Protein AF-A0A9X4KT72-F1 (afdb_monomer_lite)

InterPro domains:
  IPR009875 PilZ domain [PF07238] (14-93)

pLDDT: mean 83.98, std 10.97, range [52.91, 96.25]

Sequence (96 aa):
MISIYQWEQAGSFAGQNADAVLNDVSEDGLQVATTIPLEKDMFVVIHFQQDTSLPPMTARIIRIERKEGLFHYGCLLSGLALYQRLQLKEYIESHA

Organism: NCBI:txid1457232

Radius of gyration: 12.97 Å; chains: 1; bounding box: 27×31×34 Å

Secondary structure (DSSP, 8-state):
-EEEEEEETTTEEEEEEE--EEEEE-SSEEEEEESS---TT-EEEE-PPTT--PPPEEEEEEEEEEETTEEEEEEEEPS--HHHHHHHHHHHHHH-

Structure (mmCIF, N/CA/C/O backbone):
data_AF-A0A9X4KT72-F1
#
_entry.id   AF-A0A9X4KT72-F1
#
loop_
_atom_site.group_PDB
_atom_site.id
_atom_site.type_symbol
_atom_site.label_atom_id
_atom_site.label_alt_id
_atom_site.label_comp_id
_atom_site.label_asym_id
_atom_site.label_entity_id
_atom_site.label_seq_id
_atom_site.pdbx_PDB_ins_code
_atom_site.Cartn_x
_atom_site.Cartn_y
_atom_site.Cartn_z
_atom_site.occupancy
_atom_site.B_iso_or_equiv
_atom_site.auth_seq_id
_atom_site.auth_comp_id
_atom_site.auth_asym_id
_atom_site.auth_atom_id
_atom_site.pdbx_PDB_model_num
ATOM 1 N N . MET A 1 1 ? -9.167 1.808 -4.247 1.00 73.88 1 MET A N 1
ATOM 2 C CA . MET A 1 1 ? -8.663 1.380 -5.573 1.00 73.88 1 MET A CA 1
ATOM 3 C C . MET A 1 1 ? -7.148 1.380 -5.494 1.00 73.88 1 MET A C 1
AT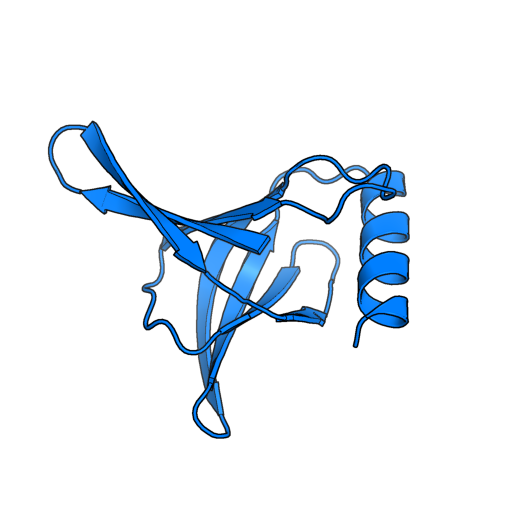OM 5 O O . MET A 1 1 ? -6.601 2.337 -4.961 1.00 73.88 1 MET A O 1
ATOM 9 N N . ILE A 1 2 ? -6.453 0.350 -5.972 1.00 74.75 2 ILE A N 1
ATOM 10 C CA . ILE A 1 2 ? -4.987 0.410 -6.052 1.00 74.75 2 ILE A CA 1
ATOM 11 C C . ILE A 1 2 ? -4.555 0.679 -7.490 1.00 74.75 2 ILE A C 1
ATOM 13 O O . ILE A 1 2 ? -5.173 0.203 -8.439 1.00 74.75 2 ILE A O 1
ATOM 17 N N . SER A 1 3 ? -3.495 1.458 -7.643 1.00 74.25 3 SER A N 1
ATOM 18 C CA . SER A 1 3 ? -2.794 1.654 -8.904 1.00 74.25 3 SER A CA 1
ATOM 19 C C . SER A 1 3 ? -1.485 0.883 -8.827 1.00 74.25 3 SER A C 1
ATOM 21 O O . SER A 1 3 ? -0.713 1.020 -7.880 1.00 74.25 3 SER A O 1
ATOM 23 N N . ILE A 1 4 ? -1.245 0.031 -9.807 1.00 70.81 4 ILE A N 1
ATOM 24 C CA . ILE A 1 4 ? -0.077 -0.837 -9.870 1.00 70.81 4 ILE A CA 1
ATOM 25 C C . ILE A 1 4 ? 0.827 -0.277 -10.953 1.00 70.81 4 ILE A C 1
ATOM 27 O O . ILE A 1 4 ? 0.371 -0.095 -12.082 1.00 70.81 4 ILE A O 1
ATOM 31 N N . TYR A 1 5 ? 2.090 -0.030 -10.617 1.00 69.88 5 TYR A N 1
ATOM 32 C CA . TYR A 1 5 ? 3.074 0.474 -11.564 1.00 69.88 5 TYR A CA 1
ATOM 33 C C . TYR A 1 5 ? 4.108 -0.606 -11.859 1.00 69.88 5 TYR A C 1
ATOM 35 O O . TYR A 1 5 ? 4.837 -1.057 -10.970 1.00 69.88 5 TYR A O 1
ATOM 43 N N . GLN A 1 6 ? 4.177 -1.000 -13.128 1.00 65.62 6 GLN A N 1
ATOM 44 C CA . GLN A 1 6 ? 5.242 -1.843 -13.642 1.00 65.62 6 GLN A CA 1
ATOM 45 C C . GLN A 1 6 ? 6.365 -0.971 -14.195 1.00 65.62 6 GLN A C 1
ATOM 47 O O . GLN A 1 6 ? 6.129 -0.051 -14.980 1.00 65.62 6 GLN A O 1
ATOM 52 N N . TRP A 1 7 ? 7.594 -1.276 -13.777 1.00 64.12 7 TRP A N 1
ATOM 53 C CA . TRP A 1 7 ? 8.781 -0.746 -14.433 1.00 64.12 7 TRP A CA 1
ATOM 54 C C . TRP A 1 7 ? 8.951 -1.455 -15.774 1.00 64.12 7 TRP A C 1
ATOM 56 O O . TRP A 1 7 ? 9.336 -2.624 -15.819 1.00 64.12 7 TRP A O 1
ATOM 66 N N . GLU A 1 8 ? 8.677 -0.745 -16.864 1.00 58.00 8 GLU A N 1
ATOM 67 C CA . GLU A 1 8 ? 9.080 -1.164 -18.200 1.00 58.00 8 GLU A CA 1
ATOM 68 C C . GLU A 1 8 ? 10.410 -0.475 -18.539 1.00 58.00 8 GLU A C 1
ATOM 70 O O . GLU A 1 8 ? 10.675 0.665 -18.143 1.00 58.00 8 GLU A O 1
ATOM 75 N N . GLN A 1 9 ? 11.313 -1.184 -19.221 1.00 54.06 9 GLN A N 1
ATOM 76 C CA . GLN A 1 9 ? 12.606 -0.616 -19.610 1.00 54.06 9 GLN A CA 1
ATOM 77 C C . GLN A 1 9 ? 12.434 0.709 -20.386 1.00 54.06 9 GLN A C 1
ATOM 79 O O . GLN A 1 9 ? 11.421 0.941 -21.038 1.00 54.06 9 GLN A O 1
ATOM 84 N N . ALA A 1 10 ? 13.462 1.566 -20.329 1.00 56.66 10 ALA A N 1
ATOM 85 C CA . ALA A 1 10 ? 13.521 2.895 -20.959 1.00 56.66 10 ALA A CA 1
ATOM 86 C C . ALA A 1 10 ? 12.625 3.992 -20.337 1.00 56.66 10 ALA A C 1
ATOM 88 O O . ALA A 1 10 ? 12.286 4.965 -21.006 1.00 56.66 10 ALA A O 1
ATOM 89 N N . GLY A 1 11 ? 12.303 3.885 -19.042 1.00 54.56 11 GLY A N 1
ATOM 90 C CA . GLY A 1 11 ? 11.630 4.962 -18.300 1.00 54.56 11 GLY A CA 1
ATOM 91 C C . GLY A 1 11 ? 10.135 5.090 -18.599 1.00 54.56 11 GLY A C 1
ATOM 92 O O . GLY A 1 11 ? 9.537 6.117 -18.281 1.00 54.56 11 GLY A O 1
ATOM 93 N N . SER A 1 12 ? 9.539 4.058 -19.201 1.00 52.91 12 SER A N 1
ATOM 94 C CA . SER A 1 12 ? 8.094 3.946 -19.370 1.00 52.91 12 SER A CA 1
ATOM 95 C C . SER A 1 12 ? 7.484 3.285 -18.134 1.00 52.91 12 SER A C 1
ATOM 97 O O . SER A 1 12 ? 7.959 2.249 -17.667 1.00 52.91 12 SER A O 1
ATOM 99 N N . PHE A 1 13 ? 6.430 3.892 -17.594 1.00 59.16 13 PHE A N 1
ATOM 100 C CA . PHE A 1 13 ? 5.622 3.307 -16.530 1.00 59.16 13 PHE A CA 1
ATOM 101 C C . PHE A 1 13 ? 4.290 2.863 -17.122 1.00 59.16 13 PHE A C 1
ATOM 103 O O . PHE A 1 13 ? 3.485 3.703 -17.529 1.00 59.16 13 PHE A O 1
ATOM 110 N N . ALA A 1 14 ? 4.035 1.556 -17.129 1.00 64.00 14 ALA A N 1
ATOM 111 C CA . ALA A 1 14 ? 2.701 1.033 -17.388 1.00 64.00 14 ALA A CA 1
ATOM 112 C C . ALA A 1 14 ? 1.948 0.960 -16.054 1.00 64.00 14 ALA A C 1
ATOM 114 O O . ALA A 1 14 ? 2.296 0.190 -15.155 1.00 64.00 14 ALA A O 1
ATOM 115 N N . GLY A 1 15 ? 0.951 1.833 -15.906 1.00 68.19 15 GLY A N 1
ATOM 116 C CA . GLY A 1 15 ? 0.058 1.864 -14.756 1.00 68.19 15 GLY A CA 1
ATOM 117 C C . GLY A 1 15 ? -1.261 1.179 -15.086 1.00 68.19 15 GLY A C 1
ATOM 118 O O . GLY A 1 15 ? -1.903 1.541 -16.071 1.00 68.19 15 GLY A O 1
ATOM 119 N N . GLN A 1 16 ? -1.698 0.238 -14.252 1.00 78.19 16 GLN A N 1
ATOM 120 C CA . GLN A 1 16 ? -3.065 -0.283 -14.310 1.00 78.19 16 GLN A CA 1
ATOM 121 C C . GLN A 1 16 ? -3.754 -0.146 -12.956 1.00 78.19 16 GLN A C 1
ATOM 123 O O . GLN A 1 16 ? -3.132 -0.315 -11.906 1.00 78.19 16 GLN A O 1
ATOM 128 N N . ASN A 1 17 ? -5.046 0.170 -12.983 1.00 81.88 17 ASN A N 1
ATOM 129 C CA . ASN A 1 17 ? -5.864 0.169 -11.779 1.00 81.88 17 ASN A CA 1
ATOM 130 C C . ASN A 1 17 ? -6.387 -1.237 -11.517 1.00 81.88 17 ASN A C 1
ATOM 132 O O . ASN A 1 17 ? -6.730 -1.967 -12.447 1.00 81.88 17 ASN A O 1
ATOM 136 N N . ALA A 1 18 ? -6.456 -1.590 -10.244 1.00 82.00 18 ALA A N 1
ATOM 137 C CA . ALA A 1 18 ? -6.929 -2.880 -9.800 1.00 82.00 18 ALA A CA 1
ATOM 138 C C . ALA A 1 18 ? -7.694 -2.763 -8.491 1.00 82.00 18 ALA A C 1
ATOM 140 O O . ALA A 1 18 ? -7.426 -1.891 -7.653 1.00 82.00 18 ALA A O 1
ATOM 141 N N . ASP A 1 19 ? -8.603 -3.707 -8.302 1.00 85.06 19 ASP A N 1
ATOM 142 C CA . ASP A 1 19 ? -9.174 -3.961 -6.996 1.00 85.06 19 ASP A CA 1
ATOM 143 C C . ASP A 1 19 ? -8.196 -4.790 -6.169 1.00 85.06 19 ASP A C 1
ATOM 145 O O . ASP A 1 19 ? -7.567 -5.746 -6.643 1.00 85.06 19 ASP A O 1
ATOM 149 N N . ALA A 1 20 ? -8.049 -4.383 -4.917 1.00 87.06 20 ALA A N 1
ATOM 150 C CA . ALA A 1 20 ? -7.258 -5.088 -3.936 1.00 87.06 20 ALA A CA 1
ATOM 151 C C . ALA A 1 20 ? -7.803 -4.834 -2.540 1.00 87.06 20 ALA A C 1
ATOM 153 O O . ALA A 1 20 ? -8.398 -3.788 -2.271 1.00 87.06 20 ALA A O 1
ATOM 154 N N . VAL A 1 21 ? -7.538 -5.791 -1.662 1.00 89.25 21 VAL A N 1
ATOM 155 C CA . VAL A 1 21 ? -7.870 -5.726 -0.244 1.00 89.25 21 VAL A CA 1
ATOM 156 C C . VAL A 1 21 ? -6.584 -5.504 0.541 1.00 89.25 21 VAL A C 1
ATOM 158 O O . VAL A 1 21 ? -5.545 -6.092 0.230 1.00 89.25 21 VAL A O 1
ATOM 161 N N . LEU A 1 22 ? -6.640 -4.627 1.538 1.00 90.62 22 LEU A N 1
ATOM 162 C CA . LEU A 1 22 ? -5.565 -4.451 2.506 1.00 90.62 22 LEU A CA 1
ATOM 163 C C . LEU A 1 22 ? -5.897 -5.314 3.719 1.00 90.62 22 LEU A C 1
ATOM 165 O O . LEU A 1 22 ? -6.931 -5.098 4.335 1.00 90.62 22 LEU A O 1
ATOM 169 N N . ASN A 1 23 ? -5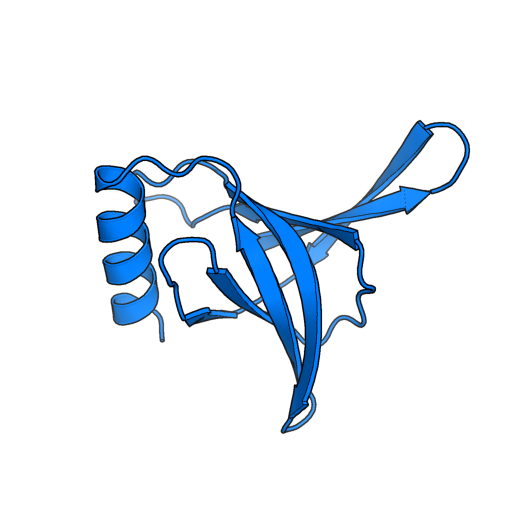.047 -6.285 4.044 1.00 87.50 23 ASN A N 1
ATOM 170 C CA . ASN A 1 23 ? -5.378 -7.285 5.067 1.00 87.50 23 ASN A CA 1
ATOM 171 C C . ASN A 1 23 ? -4.685 -7.041 6.409 1.00 87.50 23 ASN A C 1
ATOM 173 O O . ASN A 1 23 ? -5.171 -7.492 7.438 1.00 87.50 23 ASN A O 1
ATOM 177 N N . ASP A 1 24 ? -3.512 -6.411 6.397 1.00 87.44 24 ASP A N 1
ATOM 178 C CA . ASP A 1 24 ? -2.697 -6.237 7.599 1.00 87.44 24 ASP A CA 1
ATOM 179 C C . ASP A 1 24 ? -1.677 -5.113 7.411 1.00 87.44 24 ASP A C 1
ATOM 181 O O . ASP A 1 24 ? -1.202 -4.889 6.293 1.00 87.44 24 ASP A O 1
ATOM 185 N N . VAL A 1 25 ? -1.306 -4.448 8.504 1.00 88.06 25 VAL A N 1
ATOM 186 C CA . VAL A 1 25 ? -0.267 -3.416 8.549 1.00 88.06 25 VAL A CA 1
ATOM 187 C C . VAL A 1 25 ? 0.618 -3.602 9.783 1.00 88.06 25 VAL A C 1
ATOM 189 O O . VAL A 1 25 ? 0.139 -3.772 10.902 1.00 88.06 25 VAL A O 1
ATOM 192 N N . SER A 1 26 ? 1.933 -3.517 9.585 1.00 85.25 26 SER A N 1
ATOM 193 C CA . SER A 1 26 ? 2.940 -3.555 10.648 1.00 85.25 26 SER A CA 1
ATOM 194 C C . SER A 1 26 ? 3.774 -2.266 10.680 1.00 85.25 26 SER A C 1
ATOM 196 O O . SER A 1 26 ? 3.373 -1.232 10.139 1.00 85.25 26 SER A O 1
ATOM 198 N N . GLU A 1 27 ? 4.926 -2.285 11.357 1.00 81.44 27 GLU A N 1
ATOM 199 C CA . GLU A 1 27 ? 5.813 -1.120 11.465 1.00 81.44 27 GLU A CA 1
ATOM 200 C C . GLU A 1 27 ? 6.387 -0.676 10.115 1.00 81.44 27 GLU A C 1
ATOM 202 O O . GLU A 1 27 ? 6.471 0.513 9.853 1.00 81.44 27 GLU A O 1
ATOM 207 N N . ASP A 1 28 ? 6.676 -1.587 9.197 1.00 83.00 28 ASP A N 1
ATOM 208 C CA . ASP A 1 28 ? 7.092 -1.214 7.835 1.00 83.00 28 ASP A CA 1
ATOM 209 C C . ASP A 1 28 ? 6.360 -2.032 6.772 1.00 83.00 28 ASP A C 1
ATOM 211 O O . ASP A 1 28 ? 6.585 -1.859 5.577 1.00 83.00 28 ASP A O 1
ATOM 215 N N . GLY A 1 29 ? 5.485 -2.944 7.194 1.00 90.69 29 GLY A N 1
ATOM 216 C CA . GLY A 1 29 ? 4.808 -3.887 6.323 1.00 90.69 29 GLY A CA 1
ATOM 217 C C . GLY A 1 29 ? 3.365 -3.499 6.033 1.00 90.69 29 GLY A C 1
ATOM 218 O O . GLY A 1 29 ? 2.664 -2.966 6.888 1.00 90.69 29 GLY A O 1
ATOM 219 N N . LEU A 1 30 ? 2.910 -3.851 4.839 1.00 92.88 30 LEU A N 1
ATOM 220 C CA . LEU A 1 30 ? 1.505 -3.883 4.453 1.00 92.88 30 LEU A CA 1
ATOM 221 C C . LEU A 1 30 ? 1.242 -5.168 3.677 1.00 92.88 30 LEU A C 1
ATOM 223 O O . LEU A 1 30 ? 2.037 -5.531 2.807 1.00 92.88 30 LEU A O 1
ATOM 227 N N . GLN A 1 31 ? 0.129 -5.839 3.953 1.00 94.19 31 GLN A N 1
ATOM 228 C CA . GLN A 1 31 ? -0.341 -6.934 3.115 1.00 94.19 31 GLN A CA 1
ATOM 229 C C . GLN A 1 31 ? -1.415 -6.445 2.143 1.00 94.19 31 GLN A C 1
ATOM 231 O O . GLN A 1 31 ? -2.451 -5.933 2.564 1.00 94.19 31 GLN A O 1
ATOM 236 N N . VAL A 1 32 ? -1.184 -6.668 0.850 1.00 92.94 32 VAL A N 1
ATOM 237 C CA . VAL A 1 32 ? -2.131 -6.367 -0.231 1.00 92.94 32 VAL A CA 1
ATOM 238 C C . VAL A 1 32 ? -2.544 -7.669 -0.908 1.00 92.94 32 VAL A C 1
ATOM 240 O O . VAL A 1 32 ? -1.678 -8.432 -1.325 1.00 92.94 32 VAL A O 1
ATOM 243 N N . ALA A 1 33 ? -3.841 -7.925 -1.053 1.00 93.31 33 ALA A N 1
ATOM 244 C CA . ALA A 1 33 ? -4.366 -9.086 -1.765 1.00 93.31 33 ALA A CA 1
ATOM 245 C C . ALA A 1 33 ? -5.092 -8.678 -3.053 1.00 93.31 33 ALA A C 1
ATOM 247 O O . ALA A 1 33 ? -5.953 -7.803 -3.026 1.00 93.31 33 ALA A O 1
ATOM 248 N N . THR A 1 34 ? -4.763 -9.311 -4.181 1.00 91.75 34 THR A N 1
ATOM 249 C CA . THR A 1 34 ? -5.450 -9.098 -5.470 1.00 91.75 34 THR A CA 1
ATOM 250 C C . THR A 1 34 ? -5.358 -10.341 -6.362 1.00 91.75 34 THR A C 1
ATOM 252 O O . THR A 1 34 ? -4.565 -11.248 -6.111 1.00 91.75 34 THR A O 1
ATOM 255 N N . THR A 1 35 ? -6.178 -10.407 -7.410 1.00 91.25 35 THR A N 1
ATOM 256 C CA . THR A 1 35 ? -6.127 -11.464 -8.437 1.00 91.25 35 THR A CA 1
ATOM 257 C C . THR A 1 35 ? -5.027 -11.226 -9.471 1.00 91.25 35 THR A C 1
ATOM 259 O O . THR A 1 35 ? -4.693 -12.133 -10.234 1.00 91.25 35 THR A O 1
ATOM 262 N N . ILE A 1 36 ? -4.456 -10.020 -9.512 1.00 89.44 36 ILE A N 1
ATOM 263 C CA . ILE A 1 36 ? -3.451 -9.653 -10.508 1.00 89.44 36 ILE A CA 1
ATOM 264 C C . ILE A 1 36 ? -2.093 -10.264 -10.142 1.00 89.44 36 ILE A C 1
ATOM 266 O O . ILE A 1 36 ? -1.642 -10.066 -9.011 1.00 89.44 36 ILE A O 1
ATOM 270 N N . PRO A 1 37 ? -1.417 -10.963 -11.076 1.00 89.56 37 PRO A N 1
ATOM 271 C CA . PRO A 1 37 ? -0.063 -11.463 -10.875 1.00 89.56 37 PRO A CA 1
ATOM 272 C C . PRO A 1 37 ? 0.952 -10.316 -10.972 1.00 89.56 37 PRO A C 1
ATOM 274 O O . PRO A 1 37 ? 1.167 -9.759 -12.044 1.00 89.56 37 PRO A O 1
ATOM 277 N N . LEU A 1 38 ? 1.578 -9.979 -9.850 1.00 90.06 38 LEU A N 1
ATOM 278 C CA . LEU A 1 38 ? 2.625 -8.971 -9.716 1.00 90.06 38 LEU A CA 1
ATOM 279 C C . LEU A 1 38 ? 3.935 -9.634 -9.323 1.00 90.06 38 LEU A C 1
ATOM 281 O O . LEU A 1 38 ? 3.961 -10.762 -8.825 1.00 90.06 38 LEU A O 1
ATOM 285 N N . GLU A 1 39 ? 5.023 -8.902 -9.511 1.00 90.69 39 GLU A N 1
ATOM 286 C CA . GLU A 1 39 ? 6.375 -9.369 -9.248 1.00 90.69 39 GLU A CA 1
ATOM 287 C C . GLU A 1 39 ? 7.026 -8.614 -8.088 1.00 90.69 39 GLU A C 1
ATOM 289 O O . GLU A 1 39 ? 6.585 -7.540 -7.666 1.00 90.69 39 GLU A O 1
ATOM 294 N N . LYS A 1 40 ? 8.093 -9.203 -7.541 1.00 92.00 40 LYS A N 1
ATOM 295 C CA . LYS A 1 40 ? 8.919 -8.534 -6.534 1.00 92.00 40 LYS A CA 1
ATOM 296 C C . LYS A 1 40 ? 9.538 -7.272 -7.131 1.00 92.00 40 LYS A C 1
ATOM 298 O O . LYS A 1 40 ? 9.761 -7.191 -8.332 1.00 92.00 40 LYS A O 1
ATOM 303 N N . ASP A 1 41 ? 9.798 -6.299 -6.267 1.00 89.88 41 ASP A N 1
ATOM 304 C CA . ASP A 1 41 ? 10.353 -4.986 -6.610 1.00 89.88 41 ASP A CA 1
ATOM 305 C C . ASP A 1 41 ? 9.460 -4.091 -7.486 1.00 89.88 41 ASP A C 1
ATOM 307 O O . ASP A 1 41 ? 9.814 -2.939 -7.741 1.00 89.88 41 ASP A O 1
ATOM 311 N N . MET A 1 42 ? 8.254 -4.544 -7.845 1.00 89.50 42 MET A N 1
ATOM 312 C CA . MET A 1 42 ? 7.201 -3.652 -8.327 1.00 89.50 42 MET A CA 1
ATOM 313 C C . MET A 1 42 ? 6.693 -2.743 -7.203 1.00 89.50 42 MET A C 1
ATOM 315 O O . MET A 1 42 ? 6.727 -3.091 -6.015 1.00 89.50 42 MET A O 1
ATOM 319 N N . PHE A 1 43 ? 6.173 -1.582 -7.601 1.00 88.50 43 PHE A N 1
ATOM 320 C CA . PHE A 1 43 ? 5.569 -0.613 -6.698 1.00 88.50 43 PHE A CA 1
ATOM 321 C C . PHE A 1 43 ? 4.055 -0.583 -6.887 1.00 88.50 43 PHE A C 1
ATOM 323 O O . PHE A 1 43 ? 3.540 -0.547 -8.006 1.00 88.50 43 PHE A O 1
ATOM 330 N N . VAL A 1 44 ? 3.339 -0.554 -5.770 1.00 89.12 44 VAL A N 1
ATOM 331 C CA . VAL A 1 44 ? 1.897 -0.317 -5.727 1.00 89.12 44 VAL A CA 1
ATOM 332 C C . VAL A 1 44 ? 1.647 1.034 -5.077 1.00 89.12 44 VAL A C 1
ATOM 334 O O . VAL A 1 44 ? 2.268 1.363 -4.068 1.00 89.12 44 VAL A O 1
ATOM 337 N N . VAL A 1 45 ? 0.749 1.820 -5.659 1.00 89.44 45 VAL A N 1
ATOM 338 C CA . VAL A 1 45 ? 0.236 3.057 -5.074 1.00 89.44 45 VAL A CA 1
ATOM 339 C C . VAL A 1 45 ? -1.207 2.819 -4.679 1.00 89.44 45 VAL A C 1
ATOM 341 O O . VAL A 1 45 ? -2.056 2.466 -5.495 1.00 89.44 45 VAL A O 1
ATOM 344 N N . ILE A 1 46 ? -1.496 3.001 -3.406 1.00 88.88 46 ILE A N 1
ATOM 345 C CA . ILE A 1 46 ? -2.804 2.734 -2.834 1.00 88.88 46 ILE A CA 1
ATOM 346 C C . ILE A 1 46 ? -3.557 4.051 -2.764 1.00 88.88 46 ILE A C 1
ATOM 348 O O . ILE A 1 46 ? -3.123 4.973 -2.076 1.00 88.88 46 ILE A O 1
ATOM 352 N N . HIS A 1 47 ? -4.684 4.123 -3.470 1.00 87.06 47 HIS A N 1
ATOM 353 C CA . HIS A 1 47 ? -5.615 5.238 -3.391 1.00 87.06 47 HIS A CA 1
ATOM 354 C C . HIS A 1 47 ? -6.809 4.826 -2.527 1.00 87.06 47 HIS A C 1
ATOM 356 O O . HIS A 1 47 ? -7.614 3.953 -2.885 1.00 87.06 47 HIS A O 1
ATOM 362 N N . PHE A 1 48 ? -6.908 5.456 -1.363 1.00 85.00 48 PHE A N 1
ATOM 363 C CA . PHE A 1 48 ? -8.023 5.265 -0.446 1.00 85.00 48 PHE A CA 1
ATOM 364 C C . PHE A 1 48 ? -9.283 5.935 -1.002 1.00 85.00 48 PHE A C 1
ATOM 366 O O . PHE A 1 48 ? -9.199 6.869 -1.804 1.00 85.00 48 PHE A O 1
ATOM 373 N N . GLN A 1 49 ? -10.458 5.415 -0.640 1.00 78.19 49 GLN A N 1
ATOM 374 C CA . GLN A 1 49 ? -11.714 6.025 -1.075 1.00 78.19 49 GLN A CA 1
ATOM 375 C C . GLN A 1 49 ? -11.876 7.435 -0.487 1.00 78.19 49 GLN A C 1
ATOM 377 O O . GLN A 1 49 ? -11.247 7.791 0.517 1.00 78.19 49 GLN A O 1
ATOM 382 N N . GLN A 1 50 ? -12.700 8.242 -1.163 1.00 62.28 50 GLN A N 1
ATOM 383 C CA . GLN A 1 50 ? -13.083 9.570 -0.689 1.00 62.28 50 GLN A CA 1
ATOM 384 C C . GLN A 1 50 ? -13.712 9.418 0.708 1.00 62.28 50 GLN A C 1
ATOM 386 O O . GLN A 1 50 ? -14.438 8.455 0.925 1.00 62.28 50 GLN A O 1
ATOM 391 N N . ASP A 1 51 ? -13.352 10.318 1.630 1.00 69.00 51 ASP A N 1
ATOM 392 C CA . ASP A 1 51 ? -13.693 10.358 3.073 1.00 69.00 51 ASP A CA 1
ATOM 393 C C . ASP A 1 51 ? -12.627 9.844 4.057 1.00 69.00 51 ASP A C 1
ATOM 395 O O . ASP A 1 51 ? -12.767 10.034 5.266 1.00 69.00 51 ASP A O 1
ATOM 399 N N . THR A 1 52 ? -11.501 9.304 3.583 1.00 75.25 52 THR A N 1
ATOM 400 C CA . THR A 1 52 ? -10.335 9.060 4.456 1.00 75.25 52 THR A CA 1
ATOM 401 C C . THR A 1 52 ? -9.359 10.239 4.414 1.00 75.25 52 THR A C 1
ATOM 403 O O . THR A 1 52 ? -9.147 10.846 3.366 1.00 75.25 52 THR A O 1
ATOM 406 N N . SER A 1 53 ? -8.707 10.561 5.536 1.00 81.12 53 SER A N 1
ATOM 407 C CA . SER A 1 53 ? -7.593 11.527 5.554 1.00 81.12 53 SER A CA 1
ATOM 408 C C . SER A 1 53 ? -6.250 10.899 5.161 1.00 81.12 53 SER A C 1
ATOM 410 O O . SER A 1 53 ? -5.197 11.511 5.353 1.00 81.12 53 SER A O 1
ATOM 412 N N . LEU A 1 54 ? -6.267 9.655 4.676 1.00 86.69 54 LEU A N 1
ATOM 413 C CA . LEU A 1 54 ? -5.066 8.923 4.311 1.00 86.69 54 LEU A CA 1
ATOM 414 C C . LEU A 1 54 ? -4.548 9.439 2.964 1.00 86.69 54 LEU A C 1
ATOM 416 O O . LEU A 1 54 ? -5.295 9.444 1.982 1.00 86.69 54 LEU A O 1
ATOM 420 N N . PRO A 1 55 ? -3.276 9.866 2.879 1.00 88.00 55 PRO A N 1
ATOM 421 C CA . PRO A 1 55 ? -2.691 10.197 1.590 1.00 88.00 55 PRO A CA 1
ATOM 422 C C . PRO A 1 55 ? -2.531 8.922 0.750 1.00 88.00 55 PRO A C 1
ATOM 424 O O . PRO A 1 55 ? -2.483 7.820 1.306 1.00 88.00 55 PRO A O 1
ATOM 427 N N . PRO A 1 56 ? -2.366 9.046 -0.576 1.00 87.94 56 PRO A N 1
ATOM 428 C CA . PRO A 1 56 ? -1.895 7.933 -1.382 1.00 87.94 56 PRO A CA 1
ATOM 429 C C . PRO A 1 56 ? -0.584 7.376 -0.822 1.00 87.94 56 PRO A C 1
ATOM 431 O O . PRO A 1 56 ? 0.313 8.136 -0.450 1.00 87.94 56 PRO A O 1
ATOM 434 N N . MET A 1 57 ? -0.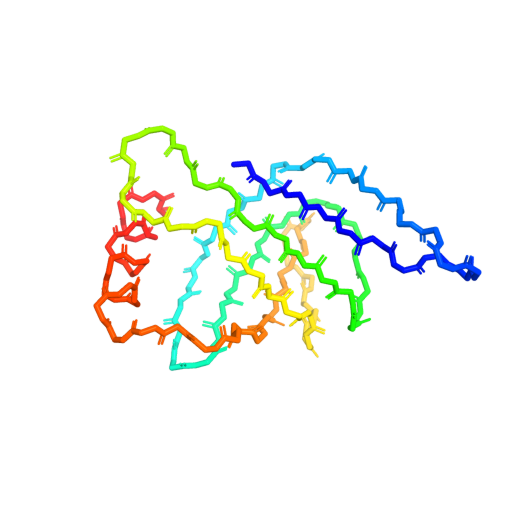472 6.051 -0.760 1.00 88.56 57 MET A N 1
ATOM 435 C CA . MET A 1 57 ? 0.702 5.384 -0.194 1.00 88.56 57 MET A CA 1
ATOM 436 C C . MET A 1 57 ? 1.388 4.515 -1.226 1.00 88.56 57 MET A C 1
ATOM 438 O O . MET A 1 57 ? 0.743 3.695 -1.873 1.00 88.56 57 MET A O 1
ATOM 442 N N . THR A 1 58 ? 2.704 4.655 -1.324 1.00 89.75 58 THR A N 1
ATOM 443 C CA . THR A 1 58 ? 3.535 3.811 -2.178 1.00 89.75 58 THR A CA 1
ATOM 444 C C . THR A 1 58 ? 4.148 2.694 -1.349 1.00 89.75 58 THR A C 1
ATOM 446 O O . THR A 1 58 ? 4.741 2.941 -0.297 1.00 89.75 58 THR A O 1
ATOM 449 N N . ALA A 1 59 ? 4.039 1.464 -1.839 1.00 91.25 59 ALA A N 1
ATOM 450 C CA . ALA A 1 59 ? 4.649 0.303 -1.217 1.00 91.25 59 ALA A CA 1
ATOM 451 C C . ALA A 1 59 ? 5.382 -0.551 -2.257 1.00 91.25 59 ALA A C 1
ATOM 453 O O . ALA A 1 59 ? 4.937 -0.670 -3.399 1.00 91.25 59 ALA A O 1
ATOM 454 N N . ARG A 1 60 ? 6.508 -1.152 -1.866 1.00 92.88 60 ARG A N 1
ATOM 455 C CA . ARG A 1 60 ? 7.293 -2.048 -2.730 1.00 92.88 60 ARG A CA 1
ATOM 456 C C . ARG A 1 60 ? 7.041 -3.501 -2.366 1.00 92.88 60 ARG A C 1
ATOM 458 O O . ARG A 1 60 ? 7.175 -3.864 -1.199 1.00 92.88 60 ARG A O 1
ATOM 465 N N . ILE A 1 61 ? 6.749 -4.341 -3.352 1.00 93.31 61 ILE A N 1
ATOM 466 C CA . ILE A 1 61 ? 6.512 -5.773 -3.145 1.00 93.31 61 ILE A CA 1
ATOM 467 C C . ILE A 1 61 ? 7.832 -6.473 -2.804 1.00 93.31 61 ILE A C 1
ATOM 469 O O . ILE A 1 61 ? 8.779 -6.447 -3.588 1.00 93.31 61 ILE A O 1
ATOM 473 N N . ILE A 1 62 ? 7.888 -7.146 -1.652 1.00 95.06 62 ILE A N 1
ATOM 474 C CA . ILE A 1 62 ? 9.060 -7.930 -1.217 1.00 95.06 62 ILE A CA 1
ATOM 475 C C . ILE A 1 62 ? 8.771 -9.421 -1.058 1.00 95.06 62 ILE A C 1
ATOM 477 O O . ILE A 1 62 ? 9.678 -10.256 -1.139 1.00 95.06 62 ILE A O 1
ATOM 481 N N . ARG A 1 63 ? 7.502 -9.778 -0.858 1.00 95.31 63 ARG A N 1
ATOM 482 C CA . ARG A 1 63 ? 7.048 -11.155 -0.671 1.00 95.31 63 ARG A CA 1
ATOM 483 C C . ARG A 1 63 ? 5.762 -11.387 -1.448 1.00 95.31 63 ARG A C 1
ATOM 485 O O . ARG A 1 63 ? 4.930 -10.493 -1.535 1.00 95.31 63 ARG A O 1
ATOM 492 N N . ILE A 1 64 ? 5.616 -12.594 -1.983 1.00 96.06 64 ILE A N 1
ATOM 493 C CA . ILE A 1 64 ? 4.436 -13.034 -2.723 1.00 96.06 64 ILE A CA 1
ATOM 494 C C . ILE A 1 64 ? 4.051 -14.406 -2.188 1.00 96.06 64 ILE A C 1
ATOM 496 O O . ILE A 1 64 ? 4.877 -15.318 -2.183 1.00 96.06 64 ILE A O 1
ATOM 500 N N . GLU A 1 65 ? 2.806 -14.549 -1.762 1.00 96.25 65 GLU A N 1
ATOM 501 C CA . GLU A 1 65 ? 2.204 -15.812 -1.352 1.00 96.25 65 GLU A CA 1
ATOM 502 C C . GLU A 1 65 ? 0.925 -16.025 -2.168 1.00 96.25 65 GLU A C 1
ATOM 504 O O . GLU A 1 65 ? 0.170 -15.086 -2.403 1.00 96.25 65 GLU A O 1
ATOM 509 N N . ARG A 1 66 ? 0.673 -17.248 -2.643 1.00 93.94 66 ARG A N 1
ATOM 510 C CA . ARG A 1 66 ? -0.589 -17.587 -3.317 1.00 93.94 66 ARG A CA 1
ATOM 511 C C . ARG A 1 66 ? -1.463 -18.378 -2.361 1.00 93.94 66 ARG A C 1
ATOM 513 O O . ARG A 1 66 ? -1.033 -19.422 -1.872 1.00 93.94 66 ARG A O 1
ATOM 520 N N . LYS A 1 67 ? -2.686 -17.910 -2.133 1.00 92.94 67 LYS A N 1
ATOM 521 C CA . LYS A 1 67 ? -3.662 -18.570 -1.264 1.00 92.94 67 LYS A CA 1
ATOM 522 C C . LYS A 1 67 ? -5.064 -18.335 -1.817 1.00 92.94 67 LYS A C 1
ATOM 524 O O . LYS A 1 67 ? -5.375 -17.231 -2.235 1.00 92.94 67 LYS A O 1
ATOM 529 N N . GLU A 1 68 ? -5.885 -19.386 -1.865 1.00 88.00 68 GLU A N 1
ATOM 530 C CA . GLU A 1 68 ? -7.319 -19.283 -2.208 1.00 88.00 68 GLU A CA 1
ATOM 531 C C . GLU A 1 68 ? -7.616 -18.566 -3.547 1.00 88.00 68 GLU A C 1
ATOM 533 O O . GLU A 1 68 ? -8.632 -17.902 -3.706 1.00 88.00 68 GLU A O 1
ATOM 538 N N . GLY A 1 69 ? -6.729 -18.700 -4.541 1.00 88.00 69 GLY A N 1
ATOM 539 C CA . GLY A 1 69 ? -6.893 -18.053 -5.852 1.00 88.00 69 GLY A CA 1
ATOM 540 C C . GLY A 1 69 ? -6.514 -16.567 -5.890 1.00 88.00 69 GLY A C 1
ATOM 541 O O . GLY A 1 69 ? -6.600 -15.952 -6.951 1.00 88.00 69 GLY A O 1
ATOM 542 N N . LEU A 1 70 ? -6.040 -16.013 -4.773 1.00 92.50 70 LEU A N 1
ATOM 543 C CA . LEU A 1 70 ? -5.504 -14.661 -4.664 1.00 92.50 70 LEU A CA 1
ATOM 544 C C . LEU A 1 70 ? -3.983 -14.676 -4.502 1.00 92.50 70 LEU A C 1
ATOM 546 O O . LEU A 1 70 ? -3.368 -15.640 -4.027 1.00 92.50 70 LEU A O 1
ATOM 550 N N . PHE A 1 71 ? -3.375 -13.562 -4.889 1.00 94.50 71 PHE A N 1
ATOM 551 C CA . PHE A 1 71 ? -1.995 -13.244 -4.580 1.00 94.50 71 PHE A CA 1
ATOM 552 C C . PHE A 1 71 ? -1.954 -12.306 -3.382 1.00 94.50 71 PHE A C 1
ATOM 554 O O . PHE A 1 71 ? -2.545 -11.230 -3.417 1.00 94.50 71 PHE A O 1
ATOM 561 N N . HIS A 1 72 ? -1.228 -12.711 -2.347 1.00 95.19 72 HIS A N 1
ATOM 562 C CA . HIS A 1 72 ? -0.963 -11.941 -1.144 1.00 95.19 72 HIS A CA 1
ATOM 563 C C . HIS A 1 72 ? 0.454 -11.381 -1.219 1.00 95.19 72 HIS A C 1
ATOM 565 O O . HIS A 1 72 ? 1.448 -12.110 -1.156 1.00 95.19 72 HIS A O 1
ATOM 571 N N . TYR A 1 73 ? 0.542 -10.069 -1.356 1.00 94.62 73 TYR A N 1
ATOM 572 C CA . TYR A 1 73 ? 1.782 -9.325 -1.448 1.00 94.62 73 TYR A CA 1
ATOM 573 C C . TYR A 1 73 ? 2.146 -8.770 -0.081 1.00 94.62 73 TYR A C 1
ATOM 575 O O . TYR A 1 73 ? 1.398 -7.988 0.498 1.00 94.62 73 TYR A O 1
ATOM 583 N N . GLY A 1 74 ? 3.305 -9.174 0.432 1.00 95.44 74 GLY A N 1
ATOM 584 C CA . GLY A 1 74 ? 3.956 -8.467 1.525 1.00 95.44 74 GLY A CA 1
ATOM 585 C C . GLY A 1 74 ? 4.738 -7.300 0.944 1.00 95.44 74 GLY A C 1
ATOM 586 O 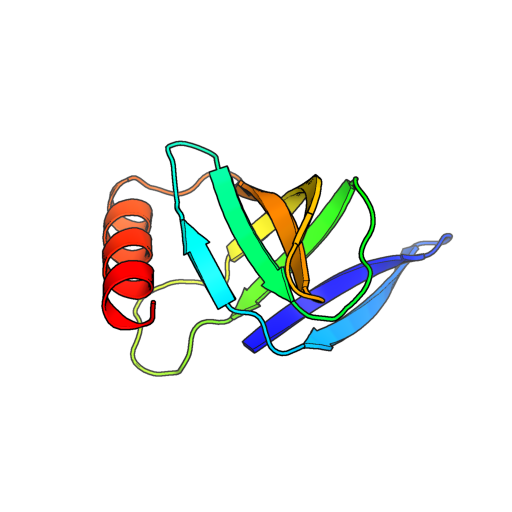O . GLY A 1 74 ? 5.679 -7.515 0.172 1.00 95.44 74 GLY A O 1
ATOM 587 N N . CYS A 1 75 ? 4.349 -6.088 1.312 1.00 94.06 75 CYS A N 1
ATOM 588 C CA . CYS A 1 75 ? 4.919 -4.856 0.798 1.00 94.06 75 CYS A CA 1
ATOM 589 C C . CYS A 1 75 ? 5.636 -4.084 1.906 1.00 94.06 75 CYS A C 1
ATOM 591 O O . CYS A 1 75 ? 5.159 -4.044 3.036 1.00 94.06 75 CYS A O 1
ATOM 593 N N . LEU A 1 76 ? 6.752 -3.442 1.565 1.00 93.19 76 LEU A N 1
ATOM 594 C CA . LEU A 1 76 ? 7.374 -2.420 2.402 1.00 93.19 76 LEU A CA 1
ATOM 595 C C . LEU A 1 76 ? 6.716 -1.071 2.130 1.00 93.19 76 LEU A C 1
ATOM 597 O O . LEU A 1 76 ? 6.749 -0.597 0.992 1.00 93.19 76 LEU A O 1
ATOM 601 N N . LEU A 1 77 ? 6.163 -0.455 3.169 1.00 89.56 77 LEU A N 1
ATOM 602 C CA . LEU A 1 77 ? 5.715 0.933 3.169 1.00 89.56 77 LEU A CA 1
ATOM 603 C C . LEU A 1 77 ? 6.907 1.847 3.446 1.00 89.56 77 LEU A C 1
ATOM 605 O O . LEU A 1 77 ? 7.637 1.662 4.415 1.00 89.56 77 LEU A O 1
ATOM 609 N N . SER A 1 78 ? 7.100 2.866 2.615 1.00 79.25 78 SER A N 1
ATOM 610 C CA . SER A 1 78 ? 8.152 3.855 2.845 1.00 79.25 78 SER A CA 1
ATOM 611 C C . SER A 1 78 ? 7.639 5.029 3.682 1.00 79.25 78 SER A C 1
ATOM 613 O O . SER A 1 78 ? 6.761 5.759 3.227 1.00 79.25 78 SER A O 1
ATOM 615 N N . GLY A 1 79 ? 8.245 5.260 4.852 1.00 68.25 79 GLY A N 1
ATOM 616 C CA . GLY A 1 79 ? 8.236 6.567 5.523 1.00 68.25 79 GLY A CA 1
ATOM 617 C C . GLY A 1 79 ? 6.884 7.041 6.061 1.00 68.25 79 GLY A C 1
ATOM 618 O O . GLY A 1 79 ? 6.603 8.238 6.014 1.00 68.25 79 GLY A O 1
ATOM 619 N N . LEU A 1 80 ? 6.047 6.131 6.566 1.00 78.94 80 LEU A N 1
ATOM 620 C CA . LEU A 1 80 ? 4.743 6.498 7.114 1.00 78.94 80 LEU A CA 1
ATOM 621 C C . LEU A 1 80 ? 4.878 7.101 8.522 1.00 78.94 80 LEU A C 1
ATOM 623 O O . LEU A 1 80 ? 5.413 6.464 9.434 1.00 78.94 80 LEU A O 1
ATOM 627 N N . ALA A 1 81 ? 4.357 8.315 8.721 1.00 86.94 81 ALA A N 1
ATOM 628 C CA . ALA A 1 81 ? 4.299 8.918 10.049 1.00 86.94 81 ALA A CA 1
ATOM 629 C C . ALA A 1 81 ? 3.414 8.076 10.987 1.00 86.94 81 ALA A C 1
ATOM 631 O O . ALA A 1 81 ? 2.419 7.492 10.555 1.00 86.94 81 ALA A O 1
ATOM 632 N N . LEU A 1 82 ? 3.728 8.056 12.289 1.00 85.88 82 LEU A N 1
ATOM 633 C CA . LEU A 1 82 ? 2.998 7.245 13.275 1.00 85.88 82 LEU A CA 1
ATOM 634 C C . LEU A 1 82 ? 1.479 7.482 13.231 1.00 85.88 82 LEU A C 1
ATOM 636 O O . LEU A 1 82 ? 0.707 6.531 13.255 1.00 85.88 82 LEU A O 1
ATOM 640 N N . TYR A 1 83 ? 1.053 8.740 13.118 1.00 88.31 83 TYR A N 1
ATOM 641 C CA . TYR A 1 83 ? -0.366 9.085 13.031 1.00 88.31 83 TYR A CA 1
ATOM 642 C C . TYR A 1 83 ? -1.049 8.463 11.803 1.00 88.31 83 TYR A C 1
A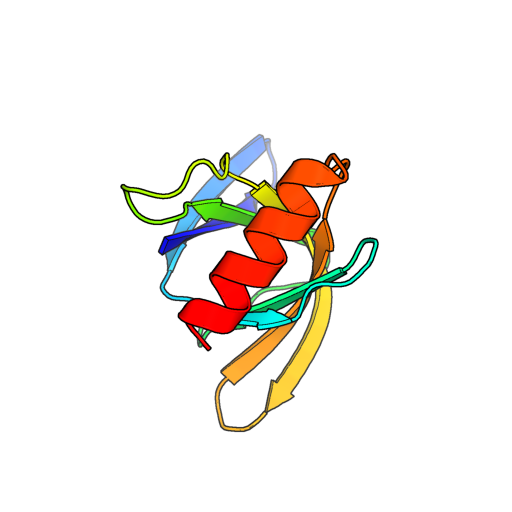TOM 644 O O . TYR A 1 83 ? -2.088 7.828 11.934 1.00 88.31 83 TYR A O 1
ATOM 652 N N . GLN A 1 84 ? -0.428 8.557 10.624 1.00 88.44 84 GLN A N 1
ATOM 653 C CA . GLN A 1 84 ? -0.951 7.954 9.392 1.00 88.44 84 GLN A CA 1
ATOM 654 C C . GLN A 1 84 ? -1.006 6.425 9.483 1.00 88.44 84 GLN A C 1
ATOM 656 O O . GLN A 1 84 ? -1.885 5.804 8.895 1.00 88.44 84 GLN A O 1
ATOM 661 N N . ARG A 1 85 ? -0.099 5.810 10.248 1.00 87.81 85 ARG A N 1
ATOM 662 C CA . ARG A 1 85 ? -0.115 4.367 10.511 1.00 87.81 85 ARG A CA 1
ATOM 663 C C . ARG A 1 85 ? -1.314 3.942 11.341 1.00 87.81 85 ARG A C 1
ATOM 665 O O . ARG A 1 85 ? -1.936 2.936 11.021 1.00 87.81 85 ARG A O 1
ATOM 672 N N . LEU A 1 86 ? -1.630 4.700 12.389 1.00 89.38 86 LEU A N 1
ATOM 673 C CA . LEU A 1 86 ? -2.811 4.442 13.211 1.00 89.38 86 LEU A CA 1
ATOM 674 C C . LEU A 1 86 ? -4.081 4.542 12.362 1.00 89.38 86 LEU A C 1
ATOM 676 O O . LEU A 1 86 ? -4.884 3.619 12.364 1.00 89.38 86 LEU A O 1
ATOM 680 N N . GLN A 1 87 ? -4.186 5.586 11.540 1.00 90.06 87 GLN A N 1
ATOM 681 C CA . GLN A 1 87 ? -5.308 5.751 10.616 1.00 90.06 87 GLN A CA 1
ATOM 682 C C . GLN A 1 87 ? -5.398 4.631 9.574 1.00 90.06 87 GLN A C 1
ATOM 684 O O . GLN A 1 87 ? -6.488 4.184 9.236 1.00 90.06 87 GLN A O 1
ATOM 689 N N . LEU A 1 88 ? -4.260 4.158 9.059 1.00 89.56 88 LEU A N 1
ATOM 690 C CA . LEU A 1 88 ? -4.226 3.041 8.118 1.00 89.56 88 LEU A CA 1
ATOM 691 C C . LEU A 1 88 ? -4.701 1.748 8.784 1.00 89.56 88 LEU A C 1
ATOM 693 O O . LEU A 1 88 ? -5.438 0.981 8.174 1.00 89.56 88 LEU A O 1
ATOM 697 N N . LYS A 1 89 ? -4.304 1.522 10.037 1.00 90.12 89 LYS A N 1
ATOM 698 C CA . LYS A 1 89 ? -4.764 0.377 10.817 1.00 90.12 89 LYS A CA 1
ATOM 699 C C . LYS A 1 89 ? -6.279 0.427 11.033 1.00 90.12 89 LYS A C 1
ATOM 701 O O . LYS A 1 89 ? -6.950 -0.551 10.733 1.00 90.12 89 LYS A O 1
ATOM 706 N N . GLU A 1 90 ? -6.814 1.572 11.453 1.00 89.75 90 GLU A N 1
ATOM 707 C CA . GLU A 1 90 ? -8.262 1.791 11.608 1.00 89.75 90 GLU A CA 1
ATOM 708 C C . GLU A 1 90 ? -9.019 1.612 10.280 1.00 89.75 90 GLU A C 1
ATOM 710 O O . GLU A 1 90 ? -10.103 1.027 10.234 1.00 89.75 90 GLU A O 1
ATOM 715 N N . TYR A 1 91 ? -8.440 2.081 9.173 1.00 89.19 91 TYR A N 1
ATOM 716 C CA . TYR A 1 91 ? -9.007 1.886 7.842 1.00 89.19 91 TYR A CA 1
ATOM 717 C C . TYR A 1 91 ? -9.080 0.402 7.467 1.00 89.19 91 TYR A C 1
ATOM 719 O O . TYR A 1 91 ? -10.116 -0.052 6.989 1.00 89.19 91 TYR A O 1
ATOM 727 N N . ILE A 1 92 ? -8.009 -0.359 7.708 1.00 90.12 92 ILE A N 1
ATOM 728 C CA . ILE A 1 92 ? -7.977 -1.803 7.444 1.00 90.12 92 ILE A CA 1
ATOM 729 C C . ILE A 1 92 ? -9.007 -2.520 8.319 1.00 90.12 92 ILE A C 1
ATOM 731 O O . ILE A 1 92 ? -9.811 -3.279 7.799 1.00 90.12 92 ILE A O 1
ATOM 735 N N . GLU A 1 93 ? -9.053 -2.233 9.620 1.00 88.19 93 GLU A N 1
ATOM 736 C CA . GLU A 1 93 ? -10.002 -2.861 10.552 1.00 88.19 93 GLU A CA 1
ATOM 737 C C . GLU A 1 93 ? -11.474 -2.562 10.221 1.00 88.19 93 GLU A C 1
ATOM 739 O O . GLU A 1 93 ? -12.343 -3.383 10.499 1.00 88.19 93 GLU A O 1
ATOM 744 N N . SER A 1 94 ? -11.770 -1.408 9.615 1.00 86.50 94 SER A N 1
ATOM 745 C CA . SER A 1 94 ? -13.132 -1.045 9.192 1.00 86.50 94 SER A CA 1
ATOM 746 C C . S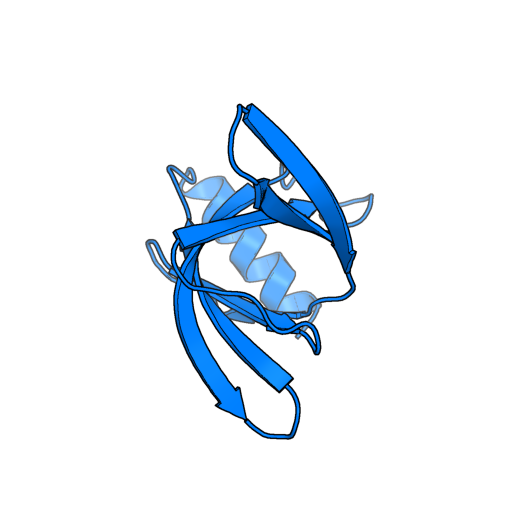ER A 1 94 ? -13.547 -1.617 7.831 1.00 86.50 94 SER A C 1
ATOM 748 O O . SER A 1 94 ? -14.725 -1.527 7.483 1.00 86.50 94 SER A O 1
ATOM 750 N N . HIS A 1 95 ? -12.610 -2.192 7.067 1.00 78.75 95 HIS A N 1
ATOM 751 C CA . HIS A 1 95 ? -12.829 -2.674 5.695 1.00 78.75 95 HIS A CA 1
ATOM 752 C C . HIS A 1 95 ? -12.333 -4.115 5.446 1.00 78.75 95 HIS A C 1
ATOM 754 O O . HIS A 1 95 ? -12.360 -4.561 4.295 1.00 78.75 95 HIS A O 1
ATOM 760 N N . ALA A 1 96 ? -11.875 -4.821 6.486 1.00 64.50 96 ALA A N 1
ATOM 761 C CA . ALA A 1 96 ? -11.488 -6.237 6.470 1.00 64.50 96 ALA A CA 1
ATOM 762 C C . ALA A 1 96 ? -12.675 -7.147 6.819 1.00 64.50 96 ALA A C 1
ATOM 764 O O . ALA A 1 96 ? -12.782 -8.223 6.187 1.00 64.50 96 ALA A O 1
#

Foldseek 3Di:
DKWWWDDDPPPDTDIDDFDWAWADDDPFKTKIKGLDDDDFQTKMWDDDDPPQPADTWIWGFDDWDDDPNIIITITTTPDDDPVNRVSVRVVNVVRD